Protein AF-A0A8A2VDZ1-F1 (afdb_monomer_lite)

Secondary structure (DSSP, 8-state):
--TTSSTT---HHHHHHHHHHHHHH---S-S------SSHHHHHHHHHHHHHT-

Foldseek 3Di:
DQPCVPPVVDPLLVSLLVVLVCVVPDPDPDPDDDDDDDDPVSVVSSVVSNVVVD

pLDDT: mean 84.97, std 6.88, range [64.06, 91.75]

Structure (mmCIF, N/CA/C/O backbone):
data_AF-A0A8A2VDZ1-F1
#
_entry.id   AF-A0A8A2VDZ1-F1
#
loop_
_atom_site.group_PDB
_atom_site.id
_atom_site.type_symbol
_atom_site.label_atom_id
_atom_site.label_alt_id
_atom_site.label_comp_id
_atom_site.label_asym_id
_atom_site.label_entity_id
_atom_site.label_seq_id
_atom_site.pdbx_PDB_ins_code
_atom_site.Cartn_x
_atom_site.Cartn_y
_atom_site.Cartn_z
_atom_site.occupancy
_atom_site.B_iso_or_equiv
_atom_site.auth_seq_id
_atom_site.auth_comp_id
_atom_site.auth_asym_id
_atom_site.auth_atom_id
_atom_site.pdbx_PDB_model_num
ATOM 1 N N . MET A 1 1 ? 5.661 -4.000 1.895 1.00 68.12 1 MET A N 1
ATOM 2 C CA . MET A 1 1 ? 5.515 -2.785 2.714 1.00 68.12 1 MET A CA 1
ATOM 3 C C . MET A 1 1 ? 5.387 -1.622 1.765 1.00 68.12 1 MET A C 1
ATOM 5 O O . MET A 1 1 ? 6.176 -1.566 0.830 1.00 68.12 1 MET A O 1
ATOM 9 N N . ILE A 1 2 ? 4.413 -0.742 1.979 1.00 83.44 2 ILE A N 1
ATOM 10 C CA . ILE A 1 2 ? 4.316 0.506 1.222 1.00 83.44 2 ILE A CA 1
ATOM 11 C C . ILE A 1 2 ? 5.114 1.553 1.997 1.00 83.44 2 ILE A C 1
ATOM 13 O O . ILE A 1 2 ? 4.794 1.877 3.139 1.00 83.44 2 ILE A O 1
ATOM 17 N N . LEU A 1 3 ? 6.244 1.979 1.436 1.00 81.38 3 LEU A N 1
ATOM 18 C CA . LEU A 1 3 ? 7.124 2.935 2.102 1.00 81.38 3 LEU A CA 1
ATOM 19 C C . LEU A 1 3 ? 6.519 4.337 2.005 1.00 81.38 3 LEU A C 1
ATOM 21 O O . LEU A 1 3 ? 6.046 4.741 0.951 1.00 81.38 3 LEU A O 1
ATOM 25 N N . GLY A 1 4 ? 6.556 5.080 3.111 1.00 80.81 4 GLY A N 1
ATOM 26 C CA . GLY A 1 4 ? 6.075 6.463 3.179 1.00 80.81 4 GLY A CA 1
ATOM 27 C C . GLY A 1 4 ? 4.666 6.637 3.759 1.00 80.81 4 GLY A C 1
ATOM 28 O O . GLY A 1 4 ? 4.364 7.700 4.292 1.00 80.81 4 GLY A O 1
ATOM 29 N N . THR A 1 5 ? 3.838 5.595 3.777 1.00 80.94 5 THR A N 1
ATOM 30 C CA . THR A 1 5 ? 2.419 5.704 4.175 1.00 80.94 5 THR A CA 1
ATOM 31 C C . THR A 1 5 ? 2.174 5.636 5.686 1.00 80.94 5 THR A C 1
ATOM 33 O O . THR A 1 5 ? 1.079 5.901 6.165 1.00 80.94 5 THR A O 1
ATOM 36 N N . GLY A 1 6 ? 3.213 5.304 6.459 1.00 80.56 6 GLY A N 1
ATOM 37 C CA . GLY A 1 6 ? 3.202 5.346 7.921 1.00 80.56 6 GLY A CA 1
ATOM 38 C C . GLY A 1 6 ? 3.726 6.680 8.456 1.00 80.56 6 GLY A C 1
ATOM 39 O O . GLY A 1 6 ? 3.047 7.700 8.440 1.00 80.56 6 GLY A O 1
ATOM 40 N N . ALA A 1 7 ? 4.974 6.685 8.930 1.00 79.88 7 ALA A N 1
ATOM 41 C CA . ALA A 1 7 ? 5.558 7.839 9.622 1.00 79.88 7 ALA A CA 1
ATOM 42 C C . ALA A 1 7 ? 5.721 9.104 8.756 1.00 79.88 7 ALA A C 1
ATOM 44 O O . ALA A 1 7 ? 5.779 10.200 9.305 1.00 79.88 7 ALA A O 1
ATOM 45 N N . ALA A 1 8 ? 5.815 8.964 7.430 1.00 82.75 8 ALA A N 1
ATOM 46 C CA . ALA A 1 8 ? 5.969 10.104 6.526 1.00 82.75 8 ALA A CA 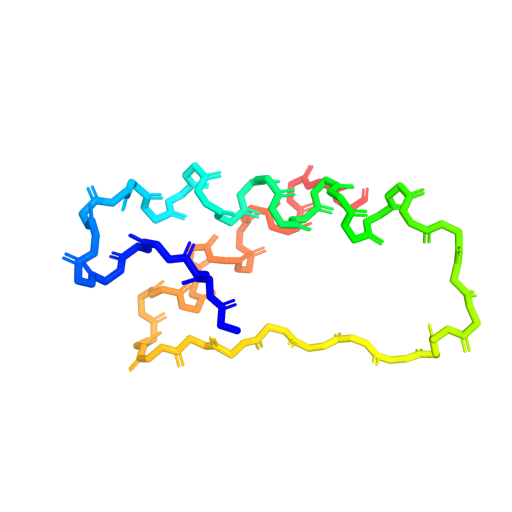1
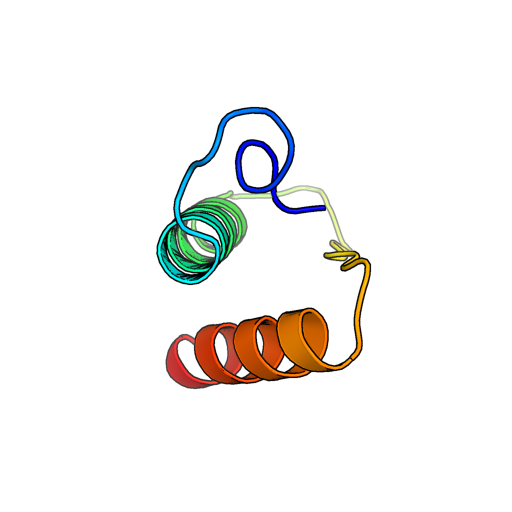ATOM 47 C C . ALA A 1 8 ? 4.625 10.702 6.064 1.00 82.75 8 ALA A C 1
ATOM 49 O O . ALA A 1 8 ? 4.629 11.762 5.446 1.00 82.75 8 ALA A O 1
ATOM 50 N N . GLY A 1 9 ? 3.493 10.071 6.405 1.00 83.12 9 GLY A N 1
ATOM 51 C CA . GLY A 1 9 ? 2.154 10.616 6.178 1.00 83.12 9 GLY A CA 1
ATOM 52 C C . GLY A 1 9 ? 1.709 10.682 4.715 1.00 83.12 9 GLY A C 1
ATOM 53 O O . GLY A 1 9 ? 0.782 11.431 4.417 1.00 83.12 9 GLY A O 1
ATOM 54 N N . PHE A 1 10 ? 2.356 9.942 3.809 1.00 85.62 10 PHE A N 1
ATOM 55 C CA . PHE A 1 10 ? 1.862 9.802 2.439 1.00 85.62 10 PHE A CA 1
ATOM 56 C C . PHE A 1 10 ? 0.565 8.992 2.412 1.00 85.62 10 PHE A C 1
ATOM 58 O O . PHE A 1 10 ? 0.344 8.125 3.259 1.00 85.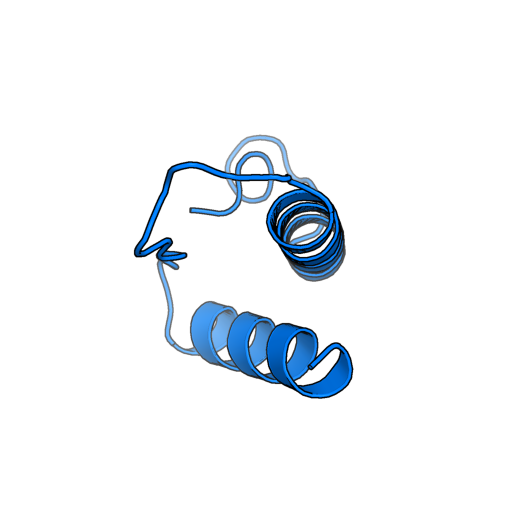62 10 PHE A O 1
ATOM 65 N N . ASP A 1 11 ? -0.282 9.271 1.427 1.00 89.12 11 ASP A N 1
ATOM 66 C CA . ASP A 1 11 ? -1.533 8.545 1.252 1.00 89.12 11 ASP A CA 1
ATOM 67 C C . ASP A 1 11 ? -1.275 7.069 0.917 1.00 89.12 11 ASP A C 1
ATOM 69 O O . ASP A 1 11 ? -0.394 6.740 0.115 1.00 89.12 11 ASP A O 1
ATOM 73 N N . PHE A 1 12 ? -2.023 6.178 1.573 1.00 88.38 12 PHE A N 1
ATOM 74 C CA . PHE A 1 12 ? -1.824 4.741 1.424 1.00 88.38 12 PHE A CA 1
ATOM 75 C C . PHE A 1 12 ? -2.187 4.259 0.022 1.00 88.38 12 PHE A C 1
ATOM 77 O O . PHE A 1 12 ? -1.385 3.561 -0.601 1.00 88.38 12 PHE A O 1
ATOM 84 N N . ASP A 1 13 ? -3.344 4.675 -0.484 1.00 89.31 13 ASP A N 1
ATOM 85 C CA . ASP A 1 13 ? -3.872 4.242 -1.776 1.00 89.31 13 ASP A CA 1
ATOM 86 C C . ASP A 1 13 ? -2.979 4.755 -2.909 1.00 89.31 13 ASP A C 1
ATOM 88 O O . ASP A 1 13 ? -2.640 4.016 -3.839 1.00 89.31 13 ASP A O 1
ATOM 92 N N . GLU A 1 14 ? -2.507 6.001 -2.798 1.00 91.00 14 GLU A N 1
ATOM 93 C CA . GLU A 1 14 ? -1.551 6.568 -3.745 1.00 91.00 14 GLU A CA 1
ATOM 94 C C . GLU A 1 14 ? -0.217 5.806 -3.722 1.00 91.00 14 GLU A C 1
ATOM 96 O O . GLU A 1 14 ? 0.333 5.476 -4.776 1.00 91.00 14 GLU A O 1
ATOM 101 N N . GLY A 1 15 ? 0.279 5.459 -2.531 1.00 89.94 15 GLY A N 1
ATOM 102 C CA . GLY A 1 15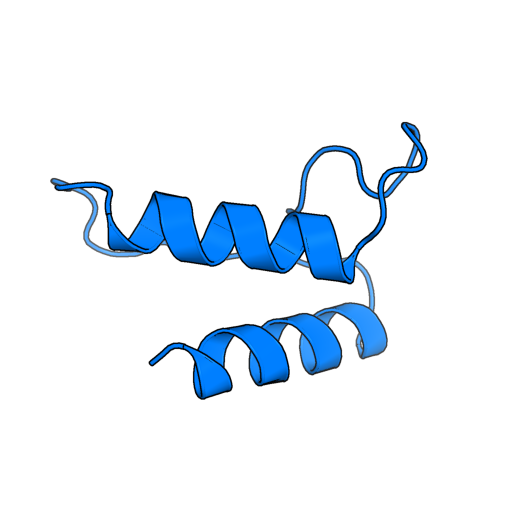 ? 1.491 4.659 -2.364 1.00 89.94 15 GLY A CA 1
ATOM 103 C C . GLY A 1 15 ? 1.370 3.252 -2.957 1.00 89.94 15 GLY A C 1
ATOM 104 O O . GLY A 1 15 ? 2.288 2.795 -3.641 1.00 89.94 15 GLY A O 1
ATOM 105 N N . VAL A 1 16 ? 0.240 2.570 -2.739 1.00 90.81 16 VAL A N 1
ATOM 106 C CA . VAL A 1 16 ? -0.050 1.263 -3.351 1.00 90.81 16 VAL A CA 1
ATOM 107 C C . VAL A 1 16 ? -0.042 1.382 -4.868 1.00 90.81 16 VAL A C 1
ATOM 109 O O . VAL A 1 16 ? 0.609 0.577 -5.536 1.00 90.81 16 VAL A O 1
ATOM 112 N N . ARG A 1 17 ? -0.713 2.404 -5.411 1.00 90.62 17 ARG A N 1
ATOM 113 C CA . ARG A 1 17 ? -0.785 2.630 -6.855 1.00 90.62 17 ARG A CA 1
ATOM 114 C C . ARG A 1 17 ? 0.607 2.743 -7.477 1.00 90.62 17 ARG A C 1
ATOM 116 O O . ARG A 1 17 ? 0.885 2.017 -8.428 1.00 90.62 17 ARG A O 1
ATOM 123 N N . TYR A 1 18 ? 1.481 3.592 -6.927 1.00 91.25 18 TYR A N 1
ATOM 124 C CA . TYR A 1 18 ? 2.848 3.740 -7.440 1.00 91.25 18 TYR A CA 1
ATOM 125 C C . TYR A 1 18 ? 3.626 2.424 -7.382 1.00 91.25 18 TYR A C 1
ATOM 127 O O . TYR A 1 18 ? 4.248 2.033 -8.363 1.00 91.25 18 TYR A O 1
ATOM 135 N N . VAL A 1 19 ? 3.568 1.702 -6.258 1.00 89.38 19 VAL A N 1
ATOM 136 C CA . VAL A 1 19 ? 4.292 0.429 -6.113 1.00 89.38 19 VAL A CA 1
ATOM 137 C C . VAL A 1 19 ? 3.809 -0.608 -7.128 1.00 89.38 19 VAL A C 1
ATOM 139 O O . VAL A 1 19 ? 4.631 -1.299 -7.725 1.00 89.38 19 VAL A O 1
ATOM 142 N N . CYS A 1 20 ? 2.498 -0.726 -7.344 1.00 88.50 20 CYS A N 1
ATOM 143 C CA . CYS A 1 20 ? 1.936 -1.661 -8.317 1.00 88.50 20 CYS A CA 1
ATOM 144 C C . CYS A 1 20 ? 2.341 -1.329 -9.762 1.00 88.50 20 CYS A C 1
ATOM 146 O O . CYS A 1 20 ? 2.620 -2.248 -10.532 1.00 88.50 20 CYS A O 1
ATOM 148 N N . GLU A 1 21 ? 2.368 -0.044 -10.125 1.00 89.56 21 GLU A N 1
ATOM 149 C CA . GLU A 1 21 ? 2.805 0.426 -11.447 1.00 89.56 21 GLU A CA 1
ATOM 150 C C . GLU A 1 21 ? 4.295 0.121 -11.667 1.00 89.56 21 GLU A C 1
ATOM 152 O O . GLU A 1 21 ? 4.648 -0.579 -12.615 1.00 89.56 21 GLU A O 1
ATOM 157 N N . GLU A 1 22 ? 5.153 0.523 -10.730 1.00 89.88 22 GLU A N 1
ATOM 158 C CA . GLU A 1 22 ? 6.603 0.321 -10.825 1.00 89.88 22 GLU A CA 1
ATOM 159 C C . GLU A 1 22 ? 6.982 -1.164 -10.861 1.00 89.88 22 GLU A C 1
ATOM 161 O O . GLU A 1 22 ? 7.786 -1.581 -11.689 1.00 89.88 22 GLU A O 1
ATOM 166 N N . VAL A 1 23 ? 6.381 -2.004 -10.005 1.00 87.50 23 VAL A N 1
ATOM 167 C CA . VAL A 1 23 ? 6.663 -3.454 -9.990 1.00 87.50 23 VAL A CA 1
ATOM 168 C C . VAL A 1 23 ? 6.256 -4.125 -11.304 1.00 87.50 23 VAL A C 1
ATOM 170 O O . VAL A 1 23 ? 6.906 -5.082 -11.718 1.00 87.50 23 VAL A O 1
ATOM 173 N N . ARG A 1 24 ? 5.195 -3.645 -11.961 1.00 84.44 24 ARG A N 1
ATOM 174 C CA . ARG A 1 24 ? 4.737 -4.166 -13.255 1.00 84.44 24 ARG A CA 1
ATOM 175 C C . ARG A 1 24 ? 5.660 -3.757 -14.396 1.00 84.44 24 ARG A C 1
ATOM 177 O O . ARG A 1 24 ? 5.921 -4.570 -15.277 1.00 84.44 24 ARG A O 1
ATOM 184 N N . GLU A 1 25 ? 6.092 -2.501 -14.407 1.00 86.31 25 GLU A N 1
ATOM 185 C CA . GLU A 1 25 ? 6.983 -1.964 -15.441 1.00 86.31 25 GLU A CA 1
ATOM 186 C C . GLU A 1 25 ? 8.427 -2.447 -15.276 1.00 86.31 25 GLU A C 1
ATOM 188 O O . GLU A 1 25 ? 9.220 -2.407 -16.220 1.00 86.31 25 GLU A O 1
ATOM 193 N N . TYR A 1 26 ? 8.768 -2.945 -14.090 1.00 84.00 26 TYR A N 1
ATOM 194 C CA . TYR A 1 26 ? 10.075 -3.503 -13.814 1.00 84.00 26 TYR A CA 1
ATOM 195 C C . TYR A 1 26 ? 10.307 -4.814 -14.586 1.00 84.00 26 TYR A C 1
ATOM 197 O O . TYR A 1 26 ? 9.855 -5.892 -14.197 1.00 84.00 26 TYR A O 1
ATOM 205 N N . GLU A 1 27 ? 11.082 -4.734 -15.669 1.00 66.12 27 GLU A N 1
ATOM 206 C CA . GLU A 1 27 ? 11.672 -5.894 -16.350 1.00 66.12 27 GLU A CA 1
ATOM 207 C C . GLU A 1 27 ? 12.612 -6.624 -15.378 1.00 66.12 27 GLU A C 1
ATOM 209 O O . GLU A 1 27 ? 13.698 -6.135 -15.051 1.00 66.12 27 GLU A O 1
ATOM 214 N N . SER A 1 28 ? 12.184 -7.781 -14.862 1.00 65.69 28 SER A N 1
ATOM 215 C CA . SER A 1 28 ? 12.823 -8.393 -13.695 1.00 65.69 28 SER A CA 1
ATOM 216 C C . SER A 1 28 ? 13.349 -9.811 -13.928 1.00 65.69 28 SER A C 1
ATOM 218 O O . SER A 1 28 ? 12.735 -10.645 -14.590 1.00 65.69 28 SER A O 1
ATOM 220 N N . SER A 1 29 ? 14.482 -10.103 -13.283 1.00 74.62 29 SER A N 1
ATOM 221 C CA . SER A 1 29 ? 14.970 -11.454 -12.973 1.00 74.62 29 SER A CA 1
ATOM 222 C C . SER A 1 29 ? 14.338 -12.028 -11.691 1.00 74.62 29 SER A C 1
ATOM 224 O O . SER A 1 29 ? 14.772 -13.070 -11.194 1.00 74.62 29 SER A O 1
ATOM 226 N N . VAL A 1 30 ? 13.339 -11.342 -11.125 1.00 76.19 30 VAL A N 1
ATOM 227 C CA . VAL A 1 30 ? 12.714 -11.657 -9.840 1.00 76.19 30 VAL A CA 1
ATOM 228 C C . VAL A 1 30 ? 11.433 -12.443 -10.092 1.00 76.19 30 VAL A C 1
ATOM 230 O O . VAL A 1 30 ? 10.466 -11.940 -10.652 1.00 76.19 30 VAL A O 1
ATOM 233 N N . ALA A 1 31 ? 11.429 -13.705 -9.670 1.00 79.44 31 ALA A N 1
ATOM 234 C CA . ALA A 1 31 ? 10.315 -14.614 -9.928 1.00 79.44 31 ALA A CA 1
ATOM 235 C C . ALA A 1 31 ? 9.098 -14.394 -9.010 1.00 79.44 31 ALA A C 1
ATOM 237 O O . ALA A 1 31 ? 7.996 -14.793 -9.375 1.00 79.44 31 ALA A O 1
ATOM 238 N N . ASP A 1 32 ? 9.285 -13.805 -7.823 1.00 84.88 32 ASP A N 1
ATOM 239 C CA . ASP A 1 32 ? 8.223 -13.634 -6.823 1.00 84.88 32 ASP A CA 1
ATOM 240 C C . ASP A 1 32 ? 8.431 -12.332 -6.041 1.00 84.88 32 ASP A C 1
ATOM 242 O O . ASP A 1 32 ? 9.474 -12.132 -5.413 1.00 84.88 32 ASP A O 1
ATOM 246 N N . THR A 1 33 ? 7.422 -11.462 -6.060 1.00 85.69 33 THR A N 1
ATOM 247 C CA . THR A 1 33 ? 7.401 -10.196 -5.318 1.00 85.69 33 THR A CA 1
ATOM 248 C C . THR A 1 33 ? 6.171 -10.172 -4.426 1.00 85.69 33 THR A C 1
ATOM 250 O O . THR A 1 33 ? 5.068 -10.491 -4.868 1.00 85.69 33 THR A O 1
ATOM 253 N N . ARG A 1 34 ? 6.343 -9.771 -3.161 1.00 88.62 34 ARG A N 1
ATOM 254 C CA . ARG A 1 34 ? 5.252 -9.706 -2.180 1.00 88.62 34 ARG A CA 1
ATOM 255 C C . ARG A 1 34 ? 5.179 -8.340 -1.526 1.00 88.62 34 ARG A C 1
ATOM 257 O O . ARG A 1 34 ? 6.165 -7.848 -0.974 1.00 88.62 34 ARG A O 1
ATOM 264 N N . ALA A 1 35 ? 3.982 -7.769 -1.510 1.00 86.75 35 ALA A N 1
ATOM 265 C CA . ALA A 1 35 ? 3.660 -6.675 -0.613 1.00 86.75 35 ALA A CA 1
ATOM 266 C C . ALA A 1 35 ? 3.213 -7.233 0.749 1.00 86.75 35 ALA A C 1
ATOM 268 O O . ALA A 1 35 ? 2.620 -8.301 0.844 1.00 86.75 35 ALA A O 1
ATOM 269 N N . ILE A 1 36 ? 3.535 -6.504 1.815 1.00 87.81 36 ILE A N 1
ATOM 270 C CA . ILE A 1 36 ? 3.202 -6.846 3.202 1.00 87.81 36 ILE A CA 1
ATOM 271 C C . ILE A 1 36 ? 2.601 -5.583 3.800 1.00 87.81 36 ILE A C 1
ATOM 273 O O . ILE A 1 36 ? 3.236 -4.525 3.706 1.00 87.81 36 ILE A O 1
ATOM 277 N N . THR A 1 37 ? 1.409 -5.705 4.369 1.00 88.25 37 THR A N 1
ATOM 278 C CA . THR A 1 37 ? 0.653 -4.637 5.028 1.00 88.25 37 THR A CA 1
ATOM 279 C C . THR A 1 37 ? 0.502 -4.946 6.516 1.00 88.25 37 THR A C 1
ATOM 281 O O . THR A 1 37 ? 0.744 -6.073 6.956 1.00 88.25 37 THR A O 1
ATOM 284 N N . TYR A 1 38 ? 0.163 -3.934 7.310 1.00 82.81 38 TYR A N 1
ATOM 285 C CA . TYR A 1 38 ? 0.100 -4.042 8.769 1.00 82.81 38 TYR A CA 1
ATOM 286 C C . TYR A 1 38 ? -1.315 -4.281 9.291 1.00 82.81 38 TYR A C 1
ATOM 288 O O . TYR A 1 38 ? -1.488 -4.612 10.466 1.00 82.81 38 TYR A O 1
ATOM 296 N N . SER A 1 39 ? -2.330 -4.136 8.438 1.00 88.25 39 SER A N 1
ATOM 297 C CA . SER A 1 39 ? -3.721 -4.381 8.802 1.00 88.25 39 SER A CA 1
ATOM 298 C C . SER A 1 39 ? -4.513 -5.075 7.697 1.00 88.25 39 SER A C 1
ATOM 300 O O . SER A 1 39 ? -4.188 -4.992 6.515 1.00 88.25 39 SER A O 1
ATOM 302 N N . GLN A 1 40 ? -5.614 -5.716 8.097 1.00 88.75 40 GLN A N 1
ATOM 303 C CA . GLN A 1 40 ? -6.569 -6.330 7.168 1.00 88.75 40 GLN A CA 1
ATOM 304 C C . GLN A 1 40 ? -7.224 -5.305 6.232 1.00 88.75 40 GLN A C 1
ATOM 306 O O . GLN A 1 40 ? -7.593 -5.654 5.119 1.00 88.75 40 GLN A O 1
ATOM 311 N N . ARG A 1 41 ? -7.371 -4.049 6.678 1.00 89.12 41 ARG A N 1
ATOM 312 C CA . ARG A 1 41 ? -7.908 -2.965 5.845 1.00 89.12 41 ARG A CA 1
ATOM 313 C C . ARG A 1 41 ? -6.932 -2.626 4.723 1.00 89.12 41 ARG A C 1
ATOM 315 O O . ARG A 1 41 ? -7.288 -2.750 3.567 1.00 89.12 41 ARG A O 1
ATOM 322 N N . GLU A 1 42 ? -5.687 -2.324 5.084 1.00 88.75 42 GLU A N 1
ATOM 323 C CA . GLU A 1 42 ? -4.618 -2.046 4.117 1.00 88.75 42 GLU A CA 1
ATOM 324 C C . GLU A 1 42 ? -4.403 -3.210 3.144 1.00 88.75 42 GLU A C 1
ATOM 326 O O . GLU A 1 42 ? -4.077 -2.996 1.983 1.00 88.75 42 GLU A O 1
ATOM 331 N N .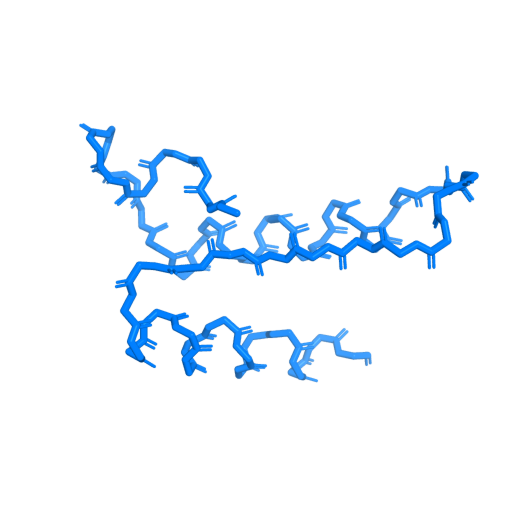 TYR A 1 43 ? -4.561 -4.452 3.616 1.00 90.81 43 TYR A N 1
ATOM 332 C CA . TYR A 1 43 ? -4.547 -5.621 2.741 1.00 90.81 43 TYR A CA 1
ATOM 333 C C . TYR A 1 43 ? -5.679 -5.572 1.706 1.00 90.81 43 TYR A C 1
ATOM 335 O O . TYR A 1 43 ? -5.409 -5.753 0.524 1.00 90.81 43 TYR A O 1
ATOM 343 N N . ALA A 1 44 ? -6.918 -5.316 2.135 1.00 91.56 44 ALA A N 1
ATOM 344 C CA . ALA A 1 44 ? -8.072 -5.255 1.239 1.00 91.56 44 ALA A CA 1
ATOM 345 C C . ALA A 1 44 ? -7.946 -4.118 0.212 1.00 91.56 44 ALA A C 1
ATOM 347 O O . ALA A 1 44 ? -8.227 -4.324 -0.966 1.00 91.56 44 ALA A O 1
ATOM 348 N N . ASP A 1 45 ? -7.466 -2.950 0.644 1.00 90.25 45 ASP A N 1
ATOM 349 C CA . ASP A 1 45 ? -7.234 -1.804 -0.240 1.00 90.25 45 ASP A CA 1
ATOM 350 C C . ASP A 1 45 ? -6.139 -2.134 -1.272 1.00 90.25 45 ASP A C 1
ATOM 352 O O . ASP A 1 45 ? -6.305 -1.907 -2.472 1.00 90.25 45 ASP A O 1
ATOM 356 N N . LEU A 1 46 ? -5.046 -2.771 -0.826 1.00 90.19 46 LEU A N 1
ATOM 357 C CA . LEU A 1 46 ? -3.971 -3.225 -1.707 1.00 90.19 46 LEU A CA 1
ATOM 358 C C . LEU A 1 46 ? -4.450 -4.254 -2.734 1.00 90.19 46 LEU A C 1
ATOM 360 O O . LEU A 1 46 ? -4.085 -4.162 -3.906 1.00 90.19 46 LEU A O 1
ATOM 364 N N . GLU A 1 47 ? -5.243 -5.230 -2.299 1.00 91.69 47 GLU A N 1
ATOM 365 C CA . GLU A 1 47 ? -5.797 -6.273 -3.161 1.00 91.69 47 GLU A CA 1
ATOM 366 C C . GLU A 1 47 ? -6.714 -5.667 -4.231 1.00 91.69 47 GLU A C 1
ATOM 368 O O . GLU A 1 47 ? -6.513 -5.936 -5.414 1.00 91.69 47 GLU A O 1
ATOM 373 N N . SER A 1 48 ? -7.624 -4.766 -3.843 1.00 91.75 48 SER A N 1
ATOM 374 C CA . SER A 1 48 ? -8.525 -4.072 -4.774 1.00 91.75 48 SER A CA 1
ATOM 375 C C . SER A 1 48 ? -7.755 -3.304 -5.851 1.00 91.75 48 SER A C 1
ATOM 377 O O . SER A 1 48 ? -8.004 -3.478 -7.044 1.00 91.75 48 SER A O 1
ATOM 379 N N . ILE A 1 49 ? -6.775 -2.489 -5.449 1.00 90.19 49 ILE A N 1
ATOM 380 C CA . ILE A 1 49 ? -5.984 -1.678 -6.387 1.00 90.19 49 ILE A CA 1
ATOM 381 C C . ILE A 1 49 ? -5.145 -2.573 -7.310 1.00 90.19 49 ILE A C 1
ATOM 383 O O . ILE A 1 49 ? -5.020 -2.297 -8.503 1.00 90.19 49 ILE A O 1
ATOM 387 N N . ALA A 1 50 ? -4.572 -3.660 -6.790 1.00 88.31 50 ALA A N 1
ATOM 388 C CA . ALA A 1 50 ? -3.802 -4.597 -7.602 1.00 88.31 50 ALA A 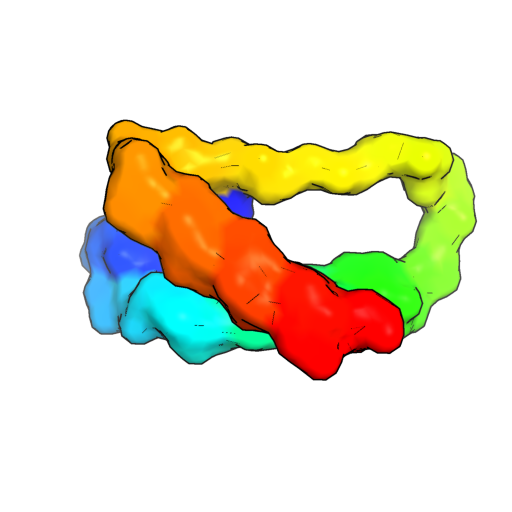CA 1
ATOM 389 C C . ALA A 1 50 ? -4.679 -5.331 -8.635 1.00 88.31 50 ALA A C 1
ATOM 391 O O . ALA A 1 50 ? -4.241 -5.531 -9.771 1.00 88.31 50 ALA A O 1
ATOM 392 N N . GLU A 1 51 ? -5.905 -5.715 -8.268 1.00 89.62 51 GLU A N 1
ATOM 393 C CA . GLU A 1 51 ? -6.858 -6.382 -9.163 1.00 89.62 51 GLU A CA 1
ATOM 394 C C . GLU A 1 51 ? -7.357 -5.471 -10.282 1.00 89.62 51 GLU A C 1
ATOM 396 O O . GLU A 1 51 ? -7.373 -5.890 -11.441 1.00 89.62 51 GLU A O 1
ATOM 401 N N . GLU A 1 52 ? -7.694 -4.217 -9.970 1.00 87.19 52 GLU A N 1
ATOM 402 C CA . GLU A 1 52 ? -8.078 -3.208 -10.969 1.00 87.19 52 GLU A CA 1
ATOM 403 C C . GLU A 1 52 ? -7.013 -3.013 -12.045 1.00 87.19 52 GLU A C 1
ATOM 405 O O . GLU A 1 52 ? -7.305 -2.618 -13.175 1.00 87.19 52 GLU A O 1
ATOM 410 N N . ARG A 1 53 ? -5.758 -3.263 -11.678 1.00 74.62 53 ARG A N 1
ATOM 411 C CA . ARG A 1 53 ? -4.615 -3.045 -12.546 1.00 74.62 53 ARG A CA 1
ATOM 412 C C . ARG A 1 53 ? -4.114 -4.311 -13.206 1.00 74.62 53 ARG A C 1
ATOM 414 O O . ARG A 1 53 ? -3.142 -4.171 -13.931 1.00 74.62 53 ARG A O 1
ATOM 421 N N . ARG A 1 54 ? -4.718 -5.488 -12.982 1.00 64.06 54 ARG A N 1
ATOM 422 C CA . ARG A 1 54 ? -4.226 -6.784 -13.481 1.00 64.06 54 ARG A CA 1
ATOM 423 C C . ARG A 1 54 ? -3.992 -6.800 -14.987 1.00 64.06 54 ARG A C 1
ATOM 425 O O . ARG A 1 54 ? -4.926 -6.533 -15.764 1.00 64.06 54 ARG A O 1
#

Radius of gyration: 11.26 Å; chains: 1; bounding box: 24×25×26 Å

Organism: NCBI:txid2816475

Sequence (54 aa):
MILGTGAAGFDFDEGVRYVCEEVREYESSVADTRAITYSQREYADLESIAEERR